Protein AF-A0A1H6C3N4-F1 (afdb_monomer)

Organism: NCBI:txid863522

InterPro domains:
  IPR036909 Cytochrome c-like domain superfamily [G3DSA:1.10.760.10] (73-131)
  IPR036909 Cytochrome c-like domain superfamily [SSF46626] (72-140)

Structure (mmCIF, N/CA/C/O backbone):
data_AF-A0A1H6C3N4-F1
#
_entry.id   AF-A0A1H6C3N4-F1
#
loop_
_atom_site.group_PDB
_atom_site.id
_atom_site.type_symbol
_atom_site.label_atom_id
_atom_site.label_alt_id
_atom_site.label_comp_id
_atom_site.label_asym_id
_atom_site.label_entity_id
_atom_site.label_seq_id
_atom_site.pdbx_PDB_ins_code
_atom_site.Cartn_x
_atom_site.Cartn_y
_atom_site.Cartn_z
_atom_site.occupancy
_atom_site.B_iso_or_equiv
_atom_site.auth_seq_id
_atom_site.auth_comp_id
_atom_site.auth_asym_id
_atom_site.auth_atom_id
_atom_site.pdbx_PDB_model_num
ATOM 1 N N . MET A 1 1 ? 7.070 -5.146 20.788 1.00 40.03 1 MET A N 1
ATOM 2 C CA . MET A 1 1 ? 7.393 -5.231 19.347 1.00 40.03 1 MET A CA 1
ATOM 3 C C . MET A 1 1 ? 7.767 -3.827 18.900 1.00 40.03 1 MET A C 1
ATOM 5 O O . MET A 1 1 ? 6.928 -2.944 18.976 1.00 40.03 1 MET A O 1
ATOM 9 N N . ILE A 1 2 ? 9.051 -3.575 18.638 1.00 41.38 2 ILE A N 1
ATOM 10 C CA . ILE A 1 2 ? 9.608 -2.220 18.493 1.00 41.38 2 ILE A CA 1
ATOM 11 C C . ILE A 1 2 ? 9.847 -1.958 17.007 1.00 41.38 2 ILE A C 1
ATOM 13 O O . ILE A 1 2 ? 10.614 -2.680 16.373 1.00 41.38 2 ILE A O 1
ATOM 17 N N . ASN A 1 3 ? 9.169 -0.933 16.490 1.00 44.16 3 ASN A N 1
ATOM 18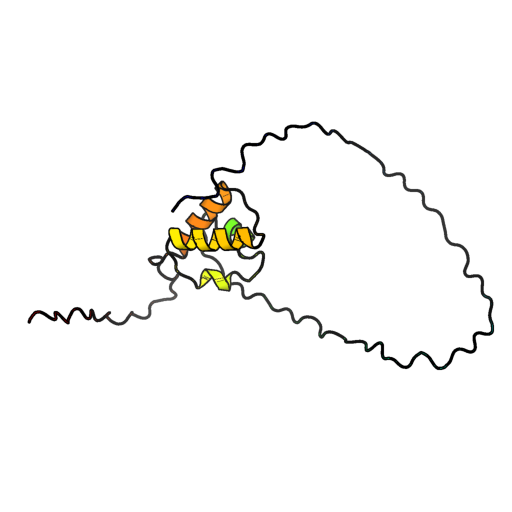 C CA . ASN A 1 3 ? 9.250 -0.428 15.125 1.00 44.16 3 ASN A CA 1
ATOM 19 C C . ASN A 1 3 ? 10.702 -0.042 14.773 1.00 44.16 3 ASN A C 1
ATOM 21 O O . ASN A 1 3 ? 11.200 0.996 15.215 1.00 44.16 3 ASN A O 1
ATOM 25 N N . ARG A 1 4 ? 11.399 -0.902 14.020 1.00 57.84 4 ARG A N 1
ATOM 26 C CA . ARG A 1 4 ? 12.822 -0.750 13.652 1.00 57.84 4 ARG A CA 1
ATOM 27 C C . ARG A 1 4 ? 13.078 0.418 12.686 1.00 57.84 4 ARG A C 1
ATOM 29 O O . ARG A 1 4 ? 14.233 0.790 12.513 1.00 57.84 4 ARG A O 1
ATOM 36 N N . TYR A 1 5 ? 12.036 1.038 12.133 1.00 52.28 5 TYR A N 1
ATOM 37 C CA . TYR A 1 5 ? 12.156 2.125 11.154 1.00 52.28 5 TYR A CA 1
ATOM 38 C C . TYR A 1 5 ? 12.382 3.517 11.771 1.00 52.28 5 TYR A C 1
ATOM 40 O O . TYR A 1 5 ? 12.749 4.450 11.071 1.00 52.28 5 TYR A O 1
ATOM 48 N N . LYS A 1 6 ? 12.255 3.682 13.097 1.00 49.53 6 LYS A N 1
ATOM 49 C CA . LYS A 1 6 ? 12.344 5.008 13.743 1.00 49.53 6 LYS A CA 1
ATOM 50 C C . LYS A 1 6 ? 13.766 5.555 13.980 1.00 49.53 6 LYS A C 1
ATOM 52 O O . LYS A 1 6 ? 13.889 6.648 14.526 1.00 49.53 6 LYS A O 1
ATOM 57 N N . VAL A 1 7 ? 14.832 4.817 13.645 1.00 45.50 7 VAL A N 1
ATOM 58 C CA . VAL A 1 7 ? 16.215 5.161 14.067 1.00 45.50 7 VAL A CA 1
ATOM 59 C C . VAL A 1 7 ? 17.175 5.473 12.910 1.00 45.50 7 VAL A C 1
ATOM 61 O O . VAL A 1 7 ? 18.237 6.040 13.148 1.00 45.50 7 VAL A O 1
ATOM 64 N N . VAL A 1 8 ? 16.819 5.210 11.651 1.00 52.50 8 VAL A N 1
ATOM 65 C CA . VAL A 1 8 ? 17.712 5.484 10.511 1.00 52.50 8 VAL A CA 1
ATOM 66 C C . VAL A 1 8 ? 17.022 6.455 9.562 1.00 52.50 8 VAL A C 1
ATOM 68 O O . VAL A 1 8 ? 16.189 6.042 8.770 1.00 52.50 8 VAL A O 1
ATOM 71 N N . GLY A 1 9 ? 17.341 7.750 9.654 1.00 43.03 9 GLY A N 1
ATOM 72 C CA . GLY A 1 9 ? 16.836 8.703 8.658 1.00 43.03 9 GLY A CA 1
ATOM 73 C C . GLY A 1 9 ? 16.876 10.195 8.982 1.00 43.03 9 GLY A C 1
ATOM 74 O O . GLY A 1 9 ? 16.501 10.990 8.134 1.00 43.03 9 GLY A O 1
ATOM 75 N N . ARG A 1 10 ? 17.353 10.636 10.156 1.00 55.56 10 ARG A N 1
ATOM 76 C CA . ARG A 1 10 ? 17.826 12.027 10.313 1.00 55.56 10 ARG A CA 1
ATOM 77 C C . ARG A 1 10 ? 19.292 12.077 9.922 1.00 55.56 10 ARG A C 1
ATOM 79 O O . ARG A 1 10 ? 20.163 12.004 10.781 1.00 55.56 10 ARG A O 1
ATOM 86 N N . MET A 1 11 ? 19.568 12.210 8.630 1.00 45.31 11 MET A N 1
ATOM 87 C CA . MET A 1 11 ? 20.885 12.655 8.197 1.00 45.31 11 MET A CA 1
ATOM 88 C C . MET A 1 11 ? 20.743 13.641 7.049 1.00 45.31 11 MET A C 1
ATOM 90 O O . MET A 1 11 ? 20.332 13.306 5.943 1.00 45.31 11 MET A O 1
ATOM 94 N N . LEU A 1 12 ? 21.041 14.893 7.394 1.00 54.44 12 LEU A N 1
ATOM 95 C CA . LEU A 1 12 ? 21.236 15.994 6.475 1.00 54.44 12 LEU A CA 1
ATOM 96 C C . LEU A 1 12 ? 22.195 15.564 5.359 1.00 54.44 12 LEU A C 1
ATOM 98 O O . LEU A 1 12 ? 23.342 15.231 5.639 1.00 54.44 12 LEU A O 1
ATOM 102 N N . PHE A 1 13 ? 21.762 15.694 4.111 1.00 42.09 13 PHE A N 1
ATOM 103 C CA . PHE A 1 13 ? 22.661 15.878 2.976 1.00 42.09 13 PHE A CA 1
ATOM 104 C C . PHE A 1 13 ? 22.184 17.086 2.173 1.00 42.09 13 PHE A C 1
ATOM 106 O O . PHE A 1 13 ? 21.644 16.982 1.080 1.00 42.09 13 PHE A O 1
ATOM 113 N N . ALA A 1 14 ? 22.379 18.264 2.763 1.00 49.44 14 ALA A N 1
ATOM 114 C CA . ALA A 1 14 ? 22.529 19.491 2.002 1.00 49.44 14 ALA A CA 1
ATOM 115 C C . ALA A 1 14 ? 24.022 19.630 1.684 1.00 49.44 14 ALA A C 1
ATOM 117 O O . ALA A 1 14 ? 24.789 20.146 2.493 1.00 49.44 14 ALA A O 1
ATOM 118 N N . VAL A 1 15 ? 24.443 19.118 0.528 1.00 51.94 15 VAL A N 1
ATOM 119 C CA . VAL A 1 15 ? 25.744 19.445 -0.059 1.00 51.94 15 VAL A CA 1
ATOM 120 C C . VAL A 1 15 ? 25.514 19.858 -1.502 1.00 51.94 15 VAL A C 1
ATOM 122 O O . VAL A 1 15 ? 24.821 19.196 -2.270 1.00 51.94 15 VAL A O 1
ATOM 125 N N . ALA A 1 16 ? 26.073 21.023 -1.797 1.00 45.34 16 ALA A N 1
ATOM 126 C CA . ALA A 1 16 ? 26.060 21.733 -3.054 1.00 45.34 16 ALA A CA 1
ATOM 127 C C . ALA A 1 16 ? 26.510 20.877 -4.246 1.00 45.34 16 ALA A C 1
ATOM 129 O O . ALA A 1 16 ? 27.370 20.008 -4.121 1.00 45.34 16 ALA A O 1
ATOM 130 N N . GLY A 1 17 ? 25.986 21.198 -5.427 1.00 45.56 17 GLY A N 1
ATOM 131 C CA . GLY A 1 17 ? 26.399 20.541 -6.660 1.00 45.56 17 GLY A CA 1
ATOM 132 C C . GLY A 1 17 ? 25.721 21.107 -7.895 1.00 45.56 17 GLY A C 1
ATOM 133 O O . GLY A 1 17 ? 25.099 20.369 -8.648 1.00 45.56 17 GLY A O 1
ATOM 134 N N . VAL A 1 18 ? 25.829 22.421 -8.107 1.00 52.62 18 VAL A N 1
ATOM 135 C CA . VAL A 1 18 ? 25.638 23.012 -9.436 1.00 52.62 18 VAL A CA 1
ATOM 136 C C . VAL A 1 18 ? 26.670 22.367 -10.364 1.00 52.62 18 VAL A C 1
ATOM 138 O O . VAL A 1 18 ? 27.852 22.685 -10.303 1.00 52.62 18 VAL A O 1
ATOM 141 N N . CYS A 1 19 ? 26.227 21.441 -11.209 1.00 46.31 19 CYS A N 1
ATOM 142 C CA . CYS A 1 19 ? 27.001 20.935 -12.337 1.00 46.31 19 CYS A CA 1
ATOM 143 C C . CYS A 1 19 ? 26.172 21.134 -13.610 1.00 46.31 19 CYS A C 1
ATOM 145 O O . CYS A 1 19 ? 25.654 20.199 -14.214 1.00 46.31 19 CYS A O 1
ATOM 147 N N . LEU A 1 20 ? 25.997 22.405 -13.981 1.00 55.38 20 LEU A N 1
ATOM 148 C CA . LEU A 1 20 ? 25.563 22.806 -15.316 1.00 55.38 20 LEU A CA 1
ATOM 149 C C . LEU A 1 20 ? 26.740 22.594 -16.275 1.00 55.38 20 LEU A C 1
ATOM 151 O O . LEU A 1 20 ? 27.510 23.513 -16.539 1.00 55.38 20 LEU A O 1
ATOM 155 N N . LEU A 1 21 ? 26.892 21.372 -16.784 1.00 59.69 21 LEU A N 1
ATOM 156 C CA . LEU A 1 21 ? 27.705 21.112 -17.969 1.00 59.69 21 LEU A CA 1
ATOM 157 C C . LEU A 1 21 ? 26.779 21.044 -19.180 1.00 59.69 21 LEU A C 1
ATOM 159 O O . LEU A 1 21 ? 26.223 20.008 -19.533 1.00 59.69 21 LEU A O 1
ATOM 163 N N . THR A 1 22 ? 26.609 22.199 -19.813 1.00 58.72 22 THR A N 1
ATOM 164 C CA . THR A 1 22 ? 26.102 22.319 -21.175 1.00 58.72 22 THR A CA 1
ATOM 165 C C . THR A 1 22 ? 27.141 21.764 -22.142 1.00 58.72 22 THR A C 1
ATOM 167 O O . THR A 1 22 ? 28.158 22.414 -22.377 1.00 58.72 22 THR A O 1
ATOM 170 N N . LEU A 1 23 ? 26.885 20.609 -22.750 1.00 61.22 23 LEU A N 1
ATOM 171 C CA . LEU A 1 23 ? 27.560 20.217 -23.988 1.00 61.22 23 LEU A CA 1
ATOM 172 C C . LEU A 1 23 ? 26.577 19.499 -24.921 1.00 61.22 23 LEU A C 1
ATOM 174 O O . LEU A 1 23 ? 26.321 18.309 -24.750 1.00 61.22 23 LEU A O 1
ATOM 178 N N . PRO A 1 24 ? 26.093 20.188 -25.967 1.00 56.66 24 PRO A N 1
ATOM 179 C CA . PRO A 1 24 ? 25.814 19.531 -27.227 1.00 56.66 24 PRO A CA 1
ATOM 180 C C . PRO A 1 24 ? 26.576 20.269 -28.329 1.00 56.66 24 PRO A C 1
ATOM 182 O O . PRO A 1 24 ? 26.095 21.252 -28.886 1.00 56.66 24 PRO A O 1
ATOM 185 N N . VAL A 1 25 ? 27.767 19.785 -28.671 1.00 57.59 25 VAL A N 1
ATOM 186 C CA . VAL A 1 25 ? 28.354 20.077 -29.981 1.00 57.59 25 VAL A CA 1
ATOM 187 C C . VAL A 1 25 ? 28.299 18.797 -30.793 1.00 57.59 25 VAL A C 1
ATOM 189 O O . VAL A 1 25 ? 29.063 17.855 -30.603 1.00 57.59 25 VAL A O 1
ATOM 192 N N . HIS A 1 26 ? 27.304 18.787 -31.677 1.00 48.28 26 HIS A N 1
ATOM 193 C CA . HIS A 1 26 ? 27.260 17.957 -32.863 1.00 48.28 26 HIS A CA 1
ATOM 194 C C . HIS A 1 26 ? 28.538 18.176 -33.676 1.00 48.28 26 HIS A C 1
ATOM 196 O O . HIS A 1 26 ? 28.783 19.279 -34.160 1.00 48.28 26 HIS A O 1
ATOM 202 N N . ALA A 1 27 ? 29.290 17.108 -33.908 1.00 55.09 27 ALA A N 1
ATOM 203 C CA . ALA A 1 27 ? 30.178 17.020 -35.054 1.00 55.09 27 ALA A CA 1
ATOM 204 C C . ALA A 1 27 ? 29.905 15.692 -35.762 1.00 55.09 27 ALA A C 1
ATOM 206 O O . ALA A 1 27 ? 30.340 14.623 -35.342 1.00 55.09 27 ALA A O 1
ATOM 207 N N . ALA A 1 28 ? 29.124 15.791 -36.834 1.00 53.56 28 ALA A N 1
ATOM 208 C CA . ALA A 1 28 ? 29.058 14.792 -37.880 1.00 53.56 28 ALA A CA 1
ATOM 209 C C . ALA A 1 28 ? 30.446 14.621 -38.514 1.00 53.56 28 ALA A C 1
ATOM 211 O O . ALA A 1 28 ? 31.138 15.611 -38.750 1.00 53.56 28 ALA A O 1
ATOM 212 N N . SER A 1 29 ? 30.826 13.393 -38.864 1.00 53.97 29 SER A N 1
ATOM 213 C CA . SER A 1 29 ? 31.765 13.148 -39.961 1.00 53.97 29 SER A CA 1
ATOM 214 C C . SER A 1 29 ? 31.545 11.769 -40.570 1.00 53.97 29 SER A C 1
ATOM 216 O O . SER A 1 29 ? 31.238 10.795 -39.890 1.00 53.97 29 SER A O 1
ATOM 218 N N . ALA A 1 30 ? 31.625 11.769 -41.893 1.00 54.12 30 ALA A N 1
ATOM 219 C CA . ALA A 1 30 ? 31.096 10.794 -42.818 1.00 54.12 30 ALA A CA 1
AT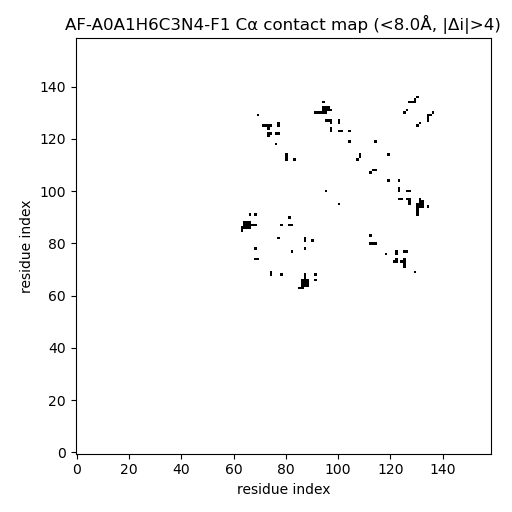OM 220 C C . ALA A 1 30 ? 31.906 9.493 -42.941 1.00 54.12 30 ALA A C 1
ATOM 222 O O . ALA A 1 30 ? 33.112 9.435 -42.724 1.00 54.12 30 ALA A O 1
ATOM 223 N N . THR A 1 31 ? 31.177 8.480 -43.407 1.00 50.19 31 THR A N 1
ATOM 224 C CA . THR A 1 31 ? 31.577 7.284 -44.157 1.00 50.19 31 THR A CA 1
ATOM 225 C C . THR A 1 31 ? 32.847 7.402 -45.003 1.00 50.19 31 THR A C 1
ATOM 227 O O . THR A 1 31 ? 32.907 8.226 -45.911 1.00 50.19 31 THR A O 1
ATOM 230 N N . THR A 1 32 ? 33.772 6.450 -44.838 1.00 46.22 32 THR A N 1
ATOM 231 C CA . THR A 1 32 ? 34.507 5.700 -45.893 1.00 46.22 32 THR A CA 1
ATOM 232 C C . THR A 1 32 ? 35.370 4.641 -45.174 1.00 46.22 32 THR A C 1
ATOM 234 O O . THR A 1 32 ? 35.789 4.874 -44.053 1.00 46.22 32 THR A O 1
ATOM 237 N N . ALA A 1 33 ? 35.687 3.438 -45.648 1.00 46.44 33 ALA A N 1
ATOM 238 C CA . ALA A 1 33 ? 35.517 2.754 -46.915 1.00 46.44 33 ALA A CA 1
ATOM 239 C C . ALA A 1 33 ? 35.525 1.235 -46.627 1.00 46.44 33 ALA A C 1
ATOM 241 O O . ALA A 1 33 ? 36.354 0.753 -45.854 1.00 46.44 33 ALA A O 1
ATOM 242 N N . SER A 1 34 ? 34.634 0.465 -47.260 1.00 54.41 34 SER A N 1
ATOM 243 C CA . SER A 1 34 ? 34.720 -1.001 -47.266 1.00 54.41 34 SER A CA 1
ATOM 244 C C . SER A 1 34 ? 35.769 -1.416 -48.301 1.00 54.41 34 SER A C 1
ATOM 246 O O . SER A 1 34 ? 35.491 -1.538 -49.493 1.00 54.41 34 SER A O 1
ATOM 248 N N . GLY A 1 35 ? 37.014 -1.532 -47.839 1.00 50.28 35 GLY A N 1
ATOM 249 C CA . GLY A 1 35 ? 38.144 -2.026 -48.616 1.00 50.28 35 GLY A CA 1
ATOM 250 C C . GLY A 1 35 ? 38.183 -3.548 -48.591 1.00 50.28 35 GLY A C 1
ATOM 251 O O . GLY A 1 35 ? 38.597 -4.157 -47.609 1.00 50.28 35 GLY A O 1
ATOM 252 N N . ALA A 1 36 ? 37.749 -4.157 -49.688 1.00 56.94 36 ALA A N 1
ATOM 253 C CA . ALA A 1 36 ? 37.872 -5.580 -49.952 1.00 56.94 36 ALA A CA 1
ATOM 254 C C . ALA A 1 36 ? 39.339 -6.043 -50.020 1.00 56.94 36 ALA A C 1
ATOM 256 O O . ALA A 1 36 ? 40.160 -5.386 -50.658 1.00 56.94 36 ALA A O 1
ATOM 257 N N . ARG A 1 37 ? 39.619 -7.228 -49.458 1.00 53.47 37 ARG A N 1
ATOM 258 C CA . ARG A 1 37 ? 40.627 -8.222 -49.898 1.00 53.47 37 ARG A CA 1
ATOM 259 C C . ARG A 1 37 ? 40.470 -9.470 -49.012 1.00 53.47 37 ARG A C 1
ATOM 261 O O . ARG A 1 37 ? 40.795 -9.428 -47.839 1.00 53.47 37 ARG A O 1
ATOM 268 N N . ARG A 1 38 ? 39.674 -10.471 -49.406 1.00 58.50 38 ARG A N 1
ATOM 269 C CA . ARG A 1 38 ? 39.993 -11.602 -50.306 1.00 58.50 38 ARG A CA 1
ATOM 270 C C . ARG A 1 38 ? 41.185 -12.445 -49.819 1.00 58.50 38 ARG A C 1
A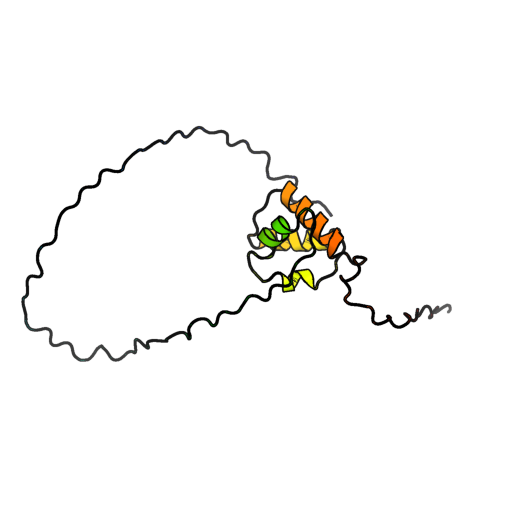TOM 272 O O . ARG A 1 38 ? 42.324 -12.049 -50.011 1.00 58.50 38 ARG A O 1
ATOM 279 N N . LEU A 1 39 ? 40.817 -13.667 -49.416 1.00 54.28 39 LEU A N 1
ATOM 280 C CA . LEU A 1 39 ? 41.455 -14.960 -49.702 1.00 54.28 39 LEU A CA 1
ATOM 281 C C . LEU A 1 39 ? 42.315 -15.601 -48.599 1.00 54.28 39 LEU A C 1
ATOM 283 O O . LEU A 1 39 ? 43.320 -15.054 -48.172 1.00 54.28 39 LEU A O 1
ATOM 287 N N . LEU A 1 40 ? 41.901 -16.841 -48.296 1.00 57.66 40 LEU A N 1
ATOM 288 C CA . LEU A 1 40 ? 42.496 -17.887 -47.460 1.00 57.66 40 LEU A CA 1
ATOM 289 C C . LEU A 1 40 ? 42.327 -17.726 -45.946 1.00 57.66 40 LEU A C 1
ATOM 291 O O . LEU A 1 40 ? 43.248 -17.319 -45.256 1.00 57.66 40 LEU A O 1
ATOM 295 N N . ASP A 1 41 ? 41.203 -18.222 -45.425 1.00 48.44 41 ASP A N 1
ATOM 296 C CA . ASP A 1 41 ? 41.267 -18.942 -44.153 1.00 48.44 41 ASP A CA 1
ATOM 297 C C . ASP A 1 41 ? 40.456 -20.242 -44.259 1.00 48.44 41 ASP A C 1
ATOM 299 O O . ASP A 1 41 ? 39.226 -20.261 -44.351 1.00 48.44 41 ASP A O 1
ATOM 303 N N . LEU A 1 42 ? 41.197 -21.340 -44.393 1.00 58.50 42 LEU A N 1
ATOM 304 C CA . LEU A 1 42 ? 40.739 -22.722 -44.496 1.00 58.50 42 LEU A CA 1
ATOM 305 C C . LEU A 1 42 ? 40.362 -23.243 -43.103 1.00 58.50 42 LEU A C 1
ATOM 307 O O . LEU A 1 42 ? 40.957 -24.189 -42.596 1.00 58.50 42 LEU A O 1
ATOM 311 N N . THR A 1 43 ? 39.340 -22.653 -42.487 1.00 56.75 43 THR A N 1
ATOM 312 C CA . THR A 1 43 ? 38.786 -23.127 -41.211 1.00 56.75 43 THR A CA 1
ATOM 313 C C . THR A 1 43 ? 37.386 -23.743 -41.382 1.00 56.75 43 THR A C 1
ATOM 315 O O . THR A 1 43 ? 36.386 -23.124 -41.020 1.00 56.75 43 THR A O 1
ATOM 318 N N . PRO A 1 44 ? 37.242 -24.994 -41.872 1.00 59.00 44 PRO A N 1
ATOM 319 C CA . PRO A 1 44 ? 36.016 -25.752 -41.676 1.00 59.00 44 PRO A CA 1
ATOM 320 C C . PRO A 1 44 ? 36.314 -26.949 -40.768 1.00 59.00 44 PRO A C 1
ATOM 322 O O . PRO A 1 44 ? 36.763 -27.965 -41.267 1.00 59.00 44 PRO A O 1
ATOM 325 N N . MET A 1 45 ? 36.096 -26.830 -39.453 1.00 57.91 45 MET A N 1
ATOM 326 C CA . MET A 1 45 ? 35.817 -27.970 -38.541 1.00 57.91 45 MET A CA 1
ATOM 327 C C . MET A 1 45 ? 35.586 -27.556 -37.066 1.00 57.91 45 MET A C 1
ATOM 329 O O . MET A 1 45 ? 35.460 -28.417 -36.205 1.00 57.91 45 MET A O 1
ATOM 333 N N . LEU A 1 46 ? 35.458 -26.260 -36.739 1.00 53.91 46 LEU A N 1
ATOM 334 C CA . LEU A 1 46 ? 35.086 -25.813 -35.381 1.00 53.91 46 LEU A CA 1
ATOM 335 C C . LEU A 1 46 ? 33.843 -24.912 -35.372 1.00 53.91 46 LEU A C 1
ATOM 337 O O . LEU A 1 46 ? 33.768 -23.907 -34.675 1.00 53.91 46 LEU A O 1
ATOM 341 N N . ARG A 1 47 ? 32.842 -25.280 -36.177 1.00 57.38 47 ARG A N 1
ATOM 342 C CA . ARG A 1 47 ? 31.509 -24.654 -36.189 1.00 57.38 47 ARG A CA 1
ATOM 343 C C . ARG A 1 47 ? 30.415 -25.714 -36.037 1.00 57.38 47 ARG A C 1
ATOM 345 O O . ARG A 1 47 ? 29.444 -25.732 -36.782 1.00 57.38 47 ARG A O 1
ATOM 352 N N . ALA A 1 48 ? 30.614 -26.630 -35.090 1.00 55.41 48 ALA A N 1
ATOM 353 C CA . ALA A 1 48 ? 29.701 -27.740 -34.809 1.00 55.41 48 ALA A CA 1
ATOM 354 C C . ALA A 1 48 ? 29.383 -27.908 -33.309 1.00 55.41 48 ALA A C 1
ATOM 356 O O . ALA A 1 48 ? 29.076 -29.006 -32.864 1.00 55.41 48 ALA A O 1
ATOM 357 N N . LEU A 1 49 ? 29.383 -26.814 -32.538 1.00 54.78 49 LEU A N 1
ATOM 358 C CA . LEU A 1 49 ? 28.577 -26.711 -31.316 1.00 54.78 49 LEU A CA 1
ATOM 359 C C . LEU A 1 49 ? 27.657 -25.483 -31.410 1.00 54.78 49 LEU A C 1
ATOM 361 O O . LEU A 1 49 ? 27.915 -24.420 -30.863 1.00 54.78 49 LEU A O 1
ATOM 365 N N . GLN A 1 50 ? 26.593 -25.658 -32.195 1.00 59.44 50 GLN A N 1
ATOM 366 C CA . GLN A 1 50 ? 25.221 -25.373 -31.762 1.00 59.44 50 GLN A CA 1
ATOM 367 C C . GLN A 1 50 ? 24.976 -24.005 -31.104 1.00 59.44 50 GLN A C 1
ATOM 369 O O . GLN A 1 50 ? 24.566 -23.910 -29.950 1.00 59.44 50 GLN A O 1
ATOM 374 N N . THR A 1 51 ? 25.085 -22.930 -31.883 1.00 51.44 51 THR A N 1
ATOM 375 C CA . THR A 1 51 ? 24.264 -21.739 -31.628 1.00 51.44 51 THR A CA 1
ATOM 376 C C . THR A 1 51 ? 22.834 -22.088 -32.037 1.00 51.44 51 THR A C 1
ATOM 378 O O . THR A 1 51 ? 22.433 -21.901 -33.183 1.00 51.44 51 THR A O 1
ATOM 381 N N . SER A 1 52 ? 22.089 -22.715 -31.130 1.00 57.59 52 SER A N 1
ATOM 382 C CA . SER A 1 52 ? 20.659 -22.934 -31.324 1.00 57.59 52 SER A CA 1
ATOM 383 C C . SER A 1 52 ? 19.974 -21.566 -31.247 1.00 57.59 52 SER A C 1
ATOM 385 O O . SER A 1 52 ? 20.127 -20.895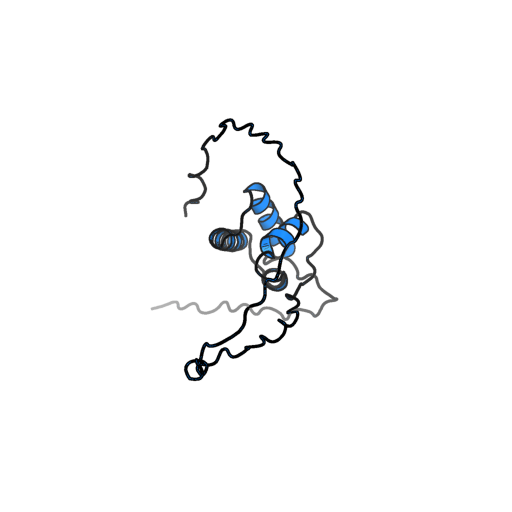 -30.222 1.00 57.59 52 SER A O 1
ATOM 387 N N . PRO A 1 53 ? 19.242 -21.099 -32.275 1.00 53.44 53 PRO A N 1
ATOM 388 C CA . PRO A 1 53 ? 18.335 -19.987 -32.086 1.00 53.44 53 PRO A CA 1
ATOM 389 C C . PRO A 1 53 ? 17.177 -20.550 -31.268 1.00 53.44 53 PRO A C 1
ATOM 391 O O . PRO A 1 53 ? 16.193 -21.048 -31.814 1.00 53.44 53 PRO A O 1
ATOM 394 N N . GLN A 1 54 ? 17.302 -20.522 -29.941 1.00 54.91 54 GLN A N 1
ATOM 395 C CA . GLN A 1 54 ? 16.128 -20.600 -29.092 1.00 54.91 54 GLN A CA 1
ATOM 396 C C . GLN A 1 54 ? 15.348 -19.316 -29.368 1.00 54.91 54 GLN A C 1
ATOM 398 O O . GLN A 1 54 ? 15.560 -18.282 -28.740 1.00 54.91 54 GLN A O 1
ATOM 403 N N . ALA A 1 55 ? 14.497 -19.369 -30.391 1.00 59.44 55 ALA A N 1
ATOM 404 C CA . ALA A 1 55 ? 13.378 -18.470 -30.514 1.00 59.44 55 ALA A CA 1
ATOM 405 C C . ALA A 1 55 ? 12.544 -18.713 -29.259 1.00 59.44 55 ALA A C 1
ATOM 407 O O . ALA A 1 55 ? 11.762 -19.661 -29.188 1.00 59.44 55 ALA A O 1
ATOM 408 N N . SER A 1 56 ? 12.778 -17.898 -28.233 1.00 63.53 56 SER A N 1
ATOM 409 C CA . SER A 1 56 ? 11.795 -17.716 -27.182 1.00 63.53 56 SER A CA 1
ATOM 410 C C . SER A 1 56 ? 10.464 -17.467 -27.894 1.00 63.53 56 SER A C 1
ATOM 412 O O . SER A 1 56 ? 10.434 -16.631 -28.808 1.00 63.53 56 SER A O 1
ATOM 414 N N . PRO A 1 57 ? 9.373 -18.177 -27.553 1.00 63.78 57 PRO A N 1
ATOM 415 C CA . PRO A 1 57 ? 8.061 -17.743 -28.011 1.00 63.78 57 PRO A CA 1
ATOM 416 C C . PRO A 1 57 ? 7.940 -16.248 -27.673 1.00 63.78 57 PRO A C 1
ATOM 418 O O . PRO A 1 57 ? 8.462 -15.849 -26.622 1.00 63.78 57 PRO A O 1
ATOM 421 N N . PRO A 1 58 ? 7.327 -15.402 -28.531 1.00 55.78 58 PRO A N 1
ATOM 422 C CA . PRO A 1 58 ? 7.017 -14.043 -28.111 1.00 55.78 58 PRO A CA 1
ATOM 423 C C . PRO A 1 58 ? 6.312 -14.205 -26.777 1.00 55.78 58 PRO A C 1
ATOM 425 O O . PRO A 1 58 ? 5.360 -14.986 -26.709 1.00 55.78 58 PRO A O 1
ATOM 428 N N . ALA A 1 59 ? 6.867 -13.599 -25.721 1.00 61.84 59 ALA A N 1
ATOM 429 C CA . ALA A 1 59 ? 6.259 -13.611 -24.408 1.00 61.84 59 ALA A CA 1
ATOM 430 C C . ALA A 1 59 ? 4.808 -13.229 -24.653 1.00 61.84 59 ALA A C 1
ATOM 432 O O . ALA A 1 59 ? 4.522 -12.088 -25.026 1.00 61.84 59 ALA A O 1
ATOM 433 N N . GLY A 1 60 ? 3.921 -14.230 -24.598 1.00 48.97 60 GLY A N 1
ATOM 434 C CA . GLY A 1 60 ? 2.506 -13.999 -24.765 1.00 48.97 60 GLY A CA 1
ATOM 435 C C . GLY A 1 60 ? 2.204 -12.893 -23.785 1.00 48.97 60 GLY A C 1
ATOM 436 O O . GLY A 1 60 ? 2.730 -12.926 -22.671 1.00 48.97 60 GLY A O 1
ATOM 437 N N . ASN A 1 61 ? 1.484 -11.869 -24.229 1.00 56.31 61 ASN A N 1
ATOM 438 C CA . ASN A 1 61 ? 0.992 -10.824 -23.358 1.00 56.31 61 ASN A CA 1
ATOM 439 C C . ASN A 1 61 ? 0.198 -11.503 -22.236 1.00 56.31 61 ASN A C 1
ATOM 441 O O . ASN A 1 61 ? -1.021 -11.650 -22.330 1.00 56.31 61 ASN A O 1
ATOM 445 N N . SER A 1 62 ? 0.896 -11.926 -21.182 1.00 57.00 62 SER A N 1
ATOM 446 C CA . SER A 1 62 ? 0.359 -12.209 -19.876 1.00 57.00 62 SER A CA 1
ATOM 447 C C . SER A 1 62 ? -0.138 -10.853 -19.454 1.00 57.00 62 SER A C 1
ATOM 449 O O . SER A 1 62 ? 0.605 -10.040 -18.908 1.00 57.00 62 SER A O 1
ATOM 451 N N . LYS A 1 63 ? -1.376 -10.555 -19.851 1.00 58.09 63 LYS A N 1
ATOM 452 C CA . LYS A 1 63 ? -2.158 -9.488 -19.264 1.00 58.09 63 LYS A CA 1
ATOM 453 C C . LYS A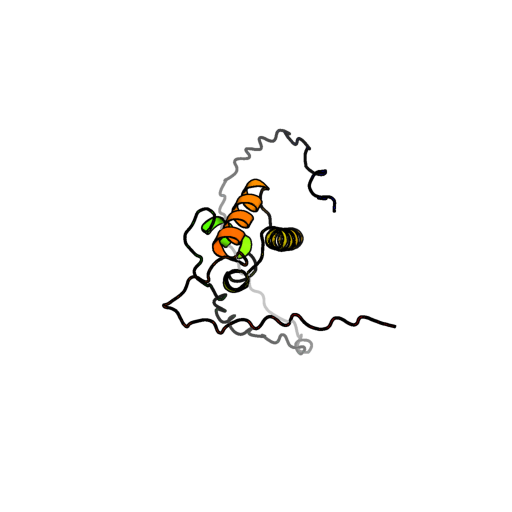 1 63 ? -2.091 -9.805 -17.783 1.00 58.09 63 LYS A C 1
ATOM 455 O O . LYS A 1 63 ? -2.746 -10.746 -17.344 1.00 58.09 63 LYS A O 1
ATOM 460 N N . THR A 1 64 ? -1.203 -9.123 -17.061 1.00 62.53 64 THR A N 1
ATOM 461 C CA . THR A 1 64 ? -1.169 -9.211 -15.610 1.00 62.53 64 THR A CA 1
ATOM 462 C C . THR A 1 64 ? -2.609 -8.950 -15.199 1.00 62.53 64 THR A C 1
ATOM 464 O O . THR A 1 64 ? -3.204 -7.957 -15.635 1.00 62.53 64 THR A O 1
ATOM 467 N N . SER A 1 65 ? -3.227 -9.928 -14.546 1.00 70.38 65 SER A N 1
ATOM 468 C CA . SER A 1 65 ? -4.651 -9.869 -14.257 1.00 70.38 65 SER A CA 1
ATOM 469 C C . SER A 1 65 ? -4.889 -8.618 -13.418 1.00 70.38 65 SER A C 1
ATOM 471 O O . SER A 1 65 ? -4.351 -8.470 -12.328 1.00 70.38 65 SER A O 1
ATOM 473 N N . ALA A 1 66 ? -5.632 -7.661 -13.960 1.00 79.00 66 ALA A N 1
ATOM 474 C CA . ALA A 1 66 ? -5.940 -6.422 -13.267 1.00 79.00 66 ALA A CA 1
ATOM 475 C C . ALA A 1 66 ? -7.414 -6.462 -12.875 1.00 79.00 66 ALA A C 1
ATOM 477 O O . ALA A 1 66 ? -8.290 -6.544 -13.736 1.00 79.00 66 ALA A O 1
ATOM 478 N N . ILE A 1 67 ? -7.681 -6.421 -11.572 1.00 85.56 67 ILE A N 1
ATOM 479 C CA . ILE A 1 67 ? -9.013 -6.119 -11.051 1.00 85.56 67 ILE A CA 1
ATOM 480 C C . ILE A 1 67 ? -9.109 -4.598 -10.917 1.00 85.56 67 ILE A C 1
ATOM 482 O O . ILE A 1 67 ? -8.158 -3.953 -10.462 1.00 85.56 67 ILE A O 1
ATOM 486 N N . ALA A 1 68 ? -10.242 -4.033 -11.340 1.00 88.88 68 ALA A N 1
ATOM 487 C CA . ALA A 1 68 ? -10.543 -2.624 -11.121 1.00 88.88 68 ALA A CA 1
ATOM 488 C C . ALA A 1 68 ? -10.621 -2.348 -9.614 1.00 88.88 68 ALA A C 1
ATOM 490 O O . ALA A 1 68 ? -11.310 -3.060 -8.882 1.00 88.88 68 ALA A O 1
ATOM 491 N N . LEU A 1 69 ? -9.878 -1.345 -9.155 1.00 94.94 69 LEU A N 1
ATOM 492 C CA . LEU A 1 69 ? -9.852 -0.966 -7.749 1.00 94.94 69 LEU A CA 1
ATOM 493 C C . LEU A 1 69 ? -11.046 -0.052 -7.430 1.00 94.94 69 LEU A C 1
ATOM 495 O O . LEU A 1 69 ? -11.437 0.722 -8.303 1.00 94.94 69 LEU A O 1
ATOM 499 N N . PRO A 1 70 ? -11.623 -0.121 -6.217 1.00 95.44 70 PRO A N 1
ATOM 500 C CA . PRO A 1 70 ? -12.660 0.813 -5.792 1.00 95.44 70 PRO A CA 1
ATOM 501 C C . PRO A 1 70 ? -12.179 2.264 -5.866 1.00 95.44 70 PRO A C 1
ATOM 503 O O . PRO A 1 70 ? -11.083 2.573 -5.397 1.00 95.44 70 PRO A O 1
ATOM 506 N N . ASP A 1 71 ? -12.996 3.157 -6.417 1.00 94.75 71 ASP A N 1
ATOM 507 C CA . ASP A 1 71 ? -12.678 4.583 -6.428 1.00 94.75 71 ASP A CA 1
ATOM 508 C C . ASP A 1 71 ? -12.536 5.118 -4.996 1.00 94.75 71 ASP A C 1
ATOM 510 O O . ASP A 1 71 ? -13.293 4.746 -4.095 1.00 94.75 71 ASP A O 1
ATOM 514 N N . GLY A 1 72 ? -11.558 5.997 -4.785 1.00 93.38 72 GLY A N 1
ATOM 515 C CA . GLY A 1 72 ? -11.308 6.596 -3.480 1.00 93.38 72 GLY A CA 1
ATOM 516 C C . GLY A 1 72 ? -9.943 7.265 -3.372 1.00 93.38 72 GLY A C 1
ATOM 517 O O . GLY A 1 72 ? -9.042 7.046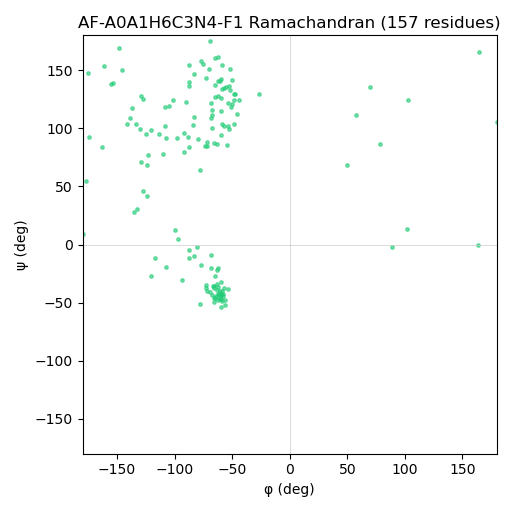 -4.191 1.00 93.38 72 GLY A O 1
ATOM 518 N N . ASP A 1 73 ? -9.789 8.077 -2.330 1.00 95.19 73 ASP A N 1
ATOM 519 C CA . ASP A 1 73 ? -8.523 8.725 -2.008 1.00 95.19 73 ASP A CA 1
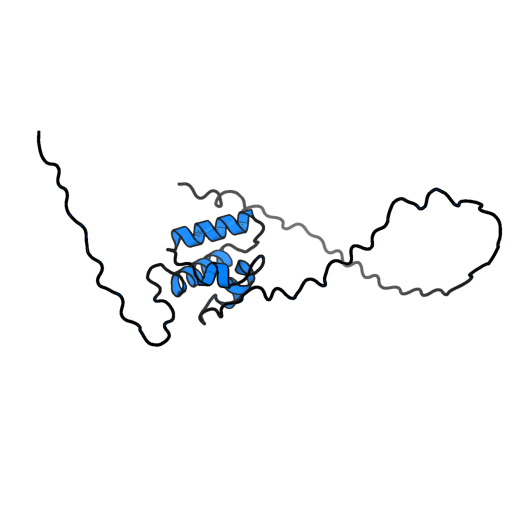ATOM 520 C C . ASP A 1 73 ? -7.440 7.671 -1.749 1.00 95.19 73 ASP A C 1
ATOM 522 O O . ASP A 1 73 ? -7.600 6.767 -0.933 1.00 95.19 73 ASP A O 1
ATOM 526 N N . GLY A 1 74 ? -6.317 7.780 -2.462 1.00 97.00 74 GLY A N 1
ATOM 527 C CA . GLY A 1 74 ? -5.213 6.820 -2.365 1.00 97.00 74 GLY A CA 1
ATOM 528 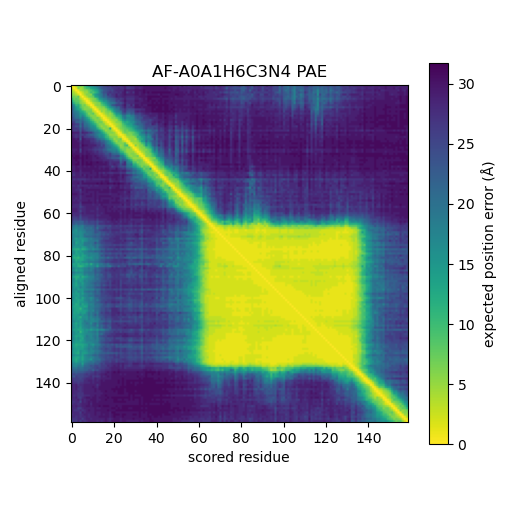C C . GLY A 1 74 ? -5.307 5.623 -3.318 1.00 97.00 74 GLY A C 1
ATOM 529 O O . GLY A 1 74 ? -4.355 4.843 -3.370 1.00 97.00 74 GLY A O 1
ATOM 530 N N . MET A 1 75 ? -6.365 5.501 -4.128 1.00 97.62 75 MET A N 1
ATOM 531 C CA . MET A 1 75 ? -6.514 4.413 -5.106 1.00 97.62 75 MET A CA 1
ATOM 532 C C . MET A 1 75 ? -5.381 4.388 -6.142 1.00 97.62 75 MET A C 1
ATOM 534 O O . MET A 1 75 ? -4.686 3.380 -6.277 1.00 97.62 75 MET A O 1
ATOM 538 N N . GLU A 1 76 ? -5.130 5.507 -6.830 1.00 98.00 76 GLU A N 1
ATOM 539 C CA . GLU A 1 76 ? -4.091 5.580 -7.871 1.00 98.00 76 GLU A CA 1
ATOM 540 C C . GLU A 1 76 ? -2.679 5.397 -7.296 1.00 98.00 76 GLU A C 1
ATOM 542 O O . GLU A 1 76 ? -1.830 4.746 -7.906 1.00 98.00 76 GLU A O 1
ATOM 547 N N . LEU A 1 77 ? -2.437 5.912 -6.086 1.00 98.25 77 LEU A N 1
ATOM 548 C CA . LEU A 1 77 ? -1.173 5.713 -5.378 1.00 98.25 77 LEU A CA 1
ATOM 549 C C . LEU A 1 77 ? -0.970 4.237 -5.007 1.00 98.25 77 LEU A C 1
ATOM 551 O O . LEU A 1 77 ? 0.093 3.678 -5.275 1.00 98.25 77 LEU A O 1
ATOM 555 N N . THR A 1 78 ? -2.004 3.589 -4.463 1.00 98.38 78 THR A N 1
ATOM 556 C CA . THR A 1 78 ? -1.991 2.156 -4.136 1.00 98.38 78 THR A CA 1
ATOM 557 C C . THR A 1 78 ? -1.746 1.320 -5.380 1.00 98.38 78 THR A C 1
ATOM 559 O O . THR A 1 78 ? -0.882 0.450 -5.375 1.00 98.38 78 THR A O 1
ATOM 562 N N . LYS A 1 79 ? -2.445 1.611 -6.482 1.00 97.44 79 LYS A N 1
ATOM 563 C CA . LYS A 1 79 ? -2.225 0.947 -7.767 1.00 97.44 79 LYS A CA 1
ATOM 564 C C . LYS A 1 79 ? -0.771 1.082 -8.206 1.00 97.44 79 LYS A C 1
ATOM 566 O O . LYS A 1 79 ? -0.128 0.071 -8.461 1.00 97.44 79 LYS A O 1
ATOM 571 N N . LYS A 1 80 ? -0.237 2.307 -8.232 1.00 97.31 80 LYS A N 1
ATOM 572 C CA . LYS A 1 80 ? 1.143 2.588 -8.646 1.00 97.31 80 LYS A CA 1
ATOM 573 C C . LYS A 1 80 ? 2.168 1.797 -7.831 1.00 97.31 80 LYS A C 1
ATOM 575 O O . LYS A 1 80 ? 3.074 1.214 -8.418 1.00 97.31 80 LYS A O 1
ATOM 580 N N . LEU A 1 81 ? 2.042 1.794 -6.504 1.00 97.75 81 LEU A N 1
ATOM 581 C CA . LEU A 1 81 ? 3.019 1.155 -5.622 1.00 97.75 81 LEU A CA 1
ATOM 582 C C . LEU A 1 81 ? 2.841 -0.368 -5.595 1.00 97.75 81 LEU A C 1
ATOM 584 O O . LEU A 1 81 ? 3.789 -1.113 -5.837 1.00 97.75 81 LEU A O 1
ATOM 588 N N . CYS A 1 82 ? 1.623 -0.855 -5.362 1.00 96.88 82 CYS A N 1
ATOM 589 C CA . CYS A 1 82 ? 1.354 -2.278 -5.162 1.00 96.88 82 CYS A CA 1
ATOM 590 C C . CYS A 1 82 ? 1.341 -3.094 -6.461 1.00 96.88 82 CYS A C 1
ATOM 592 O O . CYS A 1 82 ? 1.461 -4.316 -6.394 1.00 96.88 82 CYS A O 1
ATOM 594 N N . SER A 1 83 ? 1.212 -2.455 -7.632 1.00 95.81 83 SER A N 1
ATOM 595 C CA . SER A 1 83 ? 1.262 -3.145 -8.927 1.00 95.81 83 SER A CA 1
ATOM 596 C C . SER A 1 83 ? 2.609 -3.047 -9.650 1.00 95.81 83 SER A C 1
ATOM 598 O O . SER A 1 83 ? 2.688 -3.377 -10.834 1.00 95.81 83 SER A O 1
ATOM 600 N N . GLY A 1 84 ? 3.668 -2.587 -8.974 1.00 94.50 84 GLY A N 1
ATOM 601 C CA . GLY A 1 84 ? 5.006 -2.485 -9.569 1.00 94.50 84 GLY A CA 1
ATOM 602 C C . GLY A 1 84 ? 5.623 -3.842 -9.933 1.00 94.50 84 GLY A C 1
ATOM 603 O O . GLY A 1 84 ? 6.410 -3.924 -10.872 1.00 94.50 84 GLY A O 1
ATOM 604 N N . CYS A 1 85 ? 5.229 -4.910 -9.228 1.00 94.44 85 CYS A N 1
ATOM 605 C CA . CYS A 1 85 ? 5.814 -6.249 -9.380 1.00 94.44 85 CYS A CA 1
ATOM 606 C C . CYS A 1 85 ? 4.809 -7.338 -9.802 1.00 94.44 85 CYS A C 1
ATOM 608 O O . CYS A 1 85 ? 5.204 -8.323 -10.421 1.00 94.44 85 CYS A O 1
ATOM 610 N N . HIS A 1 86 ? 3.521 -7.195 -9.483 1.00 94.44 86 HIS A N 1
ATOM 611 C CA . HIS A 1 86 ? 2.456 -8.142 -9.843 1.00 94.44 86 HIS A CA 1
ATOM 612 C C . HIS A 1 86 ? 1.124 -7.409 -10.060 1.00 94.44 86 HIS A C 1
ATOM 614 O O . HIS A 1 86 ? 1.006 -6.229 -9.749 1.00 94.44 86 HIS A O 1
ATOM 620 N N . GLY A 1 87 ? 0.113 -8.088 -10.608 1.00 93.94 87 GLY A N 1
ATOM 621 C CA . GLY A 1 87 ? -1.199 -7.488 -10.867 1.00 93.94 87 GLY A CA 1
ATOM 622 C C . GLY A 1 87 ? -1.937 -7.019 -9.611 1.00 93.94 87 GLY A C 1
ATOM 623 O O . GLY A 1 87 ? -1.630 -7.429 -8.486 1.00 93.94 87 GLY A O 1
ATOM 624 N N . THR A 1 88 ? -2.931 -6.145 -9.813 1.00 95.75 88 THR A N 1
ATOM 625 C CA . THR A 1 88 ? -3.807 -5.674 -8.728 1.00 95.75 88 THR A CA 1
ATOM 626 C C . THR A 1 88 ? -4.720 -6.773 -8.198 1.00 95.75 88 THR A C 1
ATOM 628 O O . THR A 1 88 ? -5.197 -6.689 -7.069 1.00 95.75 88 THR A O 1
ATOM 631 N N . ASP A 1 89 ? -4.937 -7.833 -8.978 1.00 94.06 89 ASP A N 1
ATOM 632 C CA . ASP A 1 89 ? -5.730 -8.989 -8.578 1.00 94.06 89 ASP A CA 1
ATOM 633 C C . ASP A 1 89 ? -5.183 -9.693 -7.328 1.00 94.06 89 ASP A C 1
ATOM 635 O O . ASP A 1 89 ? -5.969 -10.195 -6.522 1.00 94.06 89 ASP A O 1
ATOM 639 N N . VAL A 1 90 ? -3.857 -9.683 -7.143 1.00 94.44 90 VAL A N 1
ATOM 640 C CA . VAL A 1 90 ? -3.182 -10.329 -6.011 1.00 94.44 90 VAL A CA 1
ATOM 641 C C . VAL A 1 90 ? -3.620 -9.725 -4.680 1.00 94.44 90 VAL A C 1
ATOM 643 O O . VAL A 1 90 ? -3.908 -10.469 -3.745 1.00 94.44 90 VAL A O 1
ATOM 646 N N . PHE A 1 91 ? -3.693 -8.397 -4.568 1.00 95.19 91 PHE A N 1
ATOM 647 C CA . PHE A 1 91 ? -4.088 -7.741 -3.316 1.00 95.19 91 PHE A CA 1
ATOM 648 C C . PHE A 1 91 ? -5.588 -7.443 -3.247 1.00 95.19 91 PHE A C 1
ATOM 650 O O . PHE A 1 91 ? -6.162 -7.528 -2.168 1.00 95.19 91 PHE A O 1
ATOM 657 N N . ALA A 1 92 ? -6.262 -7.191 -4.375 1.00 95.06 92 ALA A N 1
ATOM 658 C CA . ALA A 1 92 ? -7.691 -6.858 -4.382 1.00 95.06 92 ALA A CA 1
ATOM 659 C C . ALA A 1 92 ? -8.595 -7.998 -3.860 1.00 95.06 92 ALA A C 1
ATOM 661 O O . ALA A 1 92 ? -9.730 -7.769 -3.428 1.00 95.06 92 ALA A O 1
ATOM 662 N N . ARG A 1 93 ? -8.100 -9.241 -3.891 1.00 93.25 93 ARG A N 1
ATOM 663 C CA . ARG A 1 93 ? -8.788 -10.434 -3.364 1.00 93.25 93 ARG A CA 1
ATOM 664 C C . ARG A 1 93 ? -8.528 -10.700 -1.884 1.00 93.25 93 ARG A C 1
ATOM 666 O O . ARG A 1 93 ? -9.190 -11.555 -1.308 1.00 93.25 93 ARG A O 1
ATOM 673 N N . GLN A 1 94 ? -7.567 -10.010 -1.284 1.00 94.75 94 GLN A N 1
ATOM 674 C CA . GLN A 1 94 ? -7.213 -10.200 0.116 1.00 94.75 94 GLN A CA 1
ATOM 675 C C . GLN A 1 94 ? -8.074 -9.310 1.011 1.00 94.75 94 GLN A C 1
ATOM 677 O O . GLN A 1 94 ? -8.599 -8.289 0.564 1.00 94.75 94 GLN A O 1
ATOM 682 N N . ARG A 1 95 ? -8.254 -9.726 2.262 1.00 95.94 95 ARG A N 1
ATOM 683 C CA . ARG A 1 95 ? -8.965 -8.969 3.289 1.00 95.94 95 ARG A CA 1
ATOM 684 C C . ARG A 1 95 ? -8.163 -9.064 4.569 1.00 95.94 95 ARG A C 1
ATOM 686 O O . ARG A 1 95 ? -7.948 -10.170 5.047 1.00 95.94 95 ARG A O 1
ATOM 693 N N . HIS A 1 96 ? -7.697 -7.922 5.053 1.00 95.56 96 HIS A N 1
ATOM 694 C CA . HIS A 1 96 ? -6.780 -7.839 6.183 1.00 95.56 96 HIS A CA 1
ATOM 695 C C . HIS A 1 96 ? -7.075 -6.599 7.008 1.00 95.56 96 HIS A C 1
ATOM 697 O O . HIS A 1 96 ? -7.504 -5.581 6.467 1.00 95.56 96 HIS A O 1
ATOM 703 N N . ASP A 1 97 ? -6.818 -6.658 8.307 1.00 95.81 97 ASP A N 1
ATOM 704 C CA . ASP A 1 97 ? -6.849 -5.465 9.141 1.00 95.81 97 ASP A CA 1
ATOM 705 C C . ASP A 1 97 ? -5.682 -4.511 8.816 1.00 95.81 97 ASP A C 1
ATOM 707 O O . ASP A 1 97 ? -4.776 -4.793 8.021 1.00 95.81 97 ASP A O 1
ATOM 711 N N . ARG A 1 98 ? -5.687 -3.346 9.470 1.00 95.38 98 ARG A N 1
ATOM 712 C CA . ARG A 1 98 ? -4.637 -2.338 9.298 1.00 95.38 98 ARG A CA 1
ATOM 713 C C . ARG A 1 98 ? -3.246 -2.870 9.643 1.00 95.38 98 ARG A C 1
ATOM 715 O O . ARG A 1 98 ? -2.271 -2.520 8.978 1.00 95.38 98 ARG A O 1
ATOM 722 N N . ALA A 1 99 ? -3.136 -3.665 10.704 1.00 95.75 99 ALA A N 1
ATOM 723 C CA . ALA A 1 99 ? -1.849 -4.140 11.192 1.00 95.75 99 ALA A CA 1
ATOM 724 C C . ALA A 1 99 ? -1.213 -5.108 10.191 1.00 95.75 99 ALA A C 1
ATOM 726 O O . ALA A 1 99 ? -0.027 -4.988 9.883 1.00 95.75 99 ALA A O 1
ATOM 727 N N . HIS A 1 100 ? -2.004 -6.019 9.638 1.00 97.19 100 HIS A N 1
ATOM 728 C CA . HIS A 1 100 ? -1.548 -6.992 8.664 1.00 97.19 100 HIS A CA 1
ATOM 729 C C . HIS A 1 100 ? -1.278 -6.350 7.295 1.00 97.19 100 HIS A C 1
ATOM 731 O O . HIS A 1 100 ? -0.284 -6.687 6.651 1.00 97.19 100 HIS A O 1
ATOM 737 N N . TRP A 1 101 ? -2.055 -5.342 6.877 1.00 98.25 101 TRP A N 1
ATOM 738 C CA . TRP A 1 101 ? -1.706 -4.553 5.689 1.00 98.25 101 TRP A CA 1
ATOM 739 C C . TRP A 1 101 ? -0.352 -3.854 5.822 1.00 98.25 101 TRP A C 1
ATOM 741 O O . TRP A 1 101 ? 0.454 -3.922 4.895 1.00 98.25 101 TRP A O 1
ATOM 751 N N . ASN A 1 102 ? -0.057 -3.259 6.981 1.00 98.06 102 ASN A N 1
ATOM 752 C CA . ASN A 1 102 ? 1.259 -2.670 7.238 1.00 98.06 102 ASN A CA 1
ATOM 753 C C . ASN A 1 102 ? 2.378 -3.722 7.146 1.00 98.06 102 ASN A C 1
ATOM 755 O O . ASN A 1 102 ? 3.414 -3.458 6.548 1.00 98.06 102 ASN A O 1
ATOM 759 N N . GLN A 1 103 ? 2.163 -4.939 7.658 1.00 98.38 103 GLN A N 1
ATOM 760 C CA . GLN A 1 103 ? 3.145 -6.026 7.533 1.00 98.38 103 GLN A CA 1
ATOM 761 C C . GLN A 1 103 ? 3.398 -6.429 6.073 1.00 98.38 103 GLN A C 1
ATOM 763 O O . GLN A 1 103 ? 4.538 -6.704 5.691 1.00 98.38 103 GLN A O 1
ATOM 768 N N . ILE A 1 104 ? 2.351 -6.465 5.246 1.00 98.19 104 ILE A N 1
ATOM 769 C CA . ILE A 1 104 ? 2.480 -6.741 3.811 1.00 98.19 104 ILE A CA 1
ATOM 770 C C . ILE A 1 104 ? 3.268 -5.623 3.125 1.00 98.19 104 ILE A C 1
ATOM 772 O O . ILE A 1 104 ? 4.181 -5.915 2.353 1.00 98.19 104 ILE A O 1
ATOM 776 N N . ILE A 1 105 ? 2.941 -4.364 3.417 1.00 98.25 105 ILE A N 1
ATOM 777 C CA . ILE A 1 105 ? 3.639 -3.191 2.883 1.00 98.25 105 ILE A CA 1
ATOM 778 C C . ILE A 1 105 ? 5.124 -3.235 3.261 1.00 98.25 105 ILE A C 1
ATOM 780 O O . ILE A 1 105 ? 5.974 -3.152 2.378 1.00 98.25 105 ILE A O 1
ATOM 784 N N . ASP A 1 106 ? 5.447 -3.478 4.532 1.00 98.19 106 ASP A N 1
ATOM 785 C CA . ASP A 1 106 ? 6.825 -3.615 5.017 1.00 98.19 106 ASP A CA 1
ATOM 786 C C . ASP A 1 106 ? 7.579 -4.733 4.282 1.00 98.19 106 ASP A C 1
ATOM 788 O O . ASP A 1 106 ? 8.732 -4.576 3.869 1.00 98.19 106 ASP A O 1
ATOM 792 N N . ASN A 1 107 ? 6.918 -5.873 4.067 1.00 98.00 107 ASN A N 1
ATOM 793 C CA . ASN A 1 107 ? 7.479 -6.974 3.293 1.00 98.00 107 ASN A CA 1
ATOM 794 C C . ASN A 1 107 ? 7.745 -6.558 1.835 1.00 98.00 107 ASN A C 1
ATOM 796 O O . ASN A 1 107 ? 8.753 -6.974 1.264 1.00 98.00 107 ASN A O 1
ATOM 800 N N . MET A 1 108 ? 6.897 -5.724 1.228 1.00 98.12 108 MET A N 1
ATOM 801 C CA . MET A 1 108 ? 7.132 -5.217 -0.128 1.00 98.12 108 MET A CA 1
ATOM 802 C C . MET A 1 108 ? 8.256 -4.177 -0.175 1.00 98.12 108 MET A C 1
ATOM 804 O O . MET A 1 108 ? 9.075 -4.234 -1.093 1.00 98.12 108 MET A O 1
ATOM 808 N N . MET A 1 109 ? 8.378 -3.307 0.834 1.00 97.94 109 MET A N 1
ATOM 809 C CA . MET A 1 109 ? 9.522 -2.395 0.981 1.00 97.94 109 MET A CA 1
ATOM 810 C C . MET A 1 109 ? 10.835 -3.184 1.053 1.00 97.94 109 MET A C 1
ATOM 812 O O . MET A 1 109 ? 11.781 -2.903 0.321 1.00 97.94 109 MET A O 1
ATOM 816 N N . SER A 1 110 ? 10.867 -4.276 1.829 1.00 97.50 110 SER A N 1
ATOM 817 C CA . SER A 1 110 ? 12.040 -5.165 1.911 1.00 97.50 110 SER A CA 1
ATOM 818 C C . SER A 1 110 ? 12.411 -5.845 0.581 1.00 97.50 110 SER A C 1
ATOM 820 O O . SER A 1 110 ? 13.545 -6.290 0.404 1.00 97.50 110 SER A O 1
ATOM 822 N N . LYS A 1 111 ? 11.464 -5.918 -0.363 1.00 96.50 111 LYS A N 1
ATOM 823 C CA . LYS A 1 111 ? 11.630 -6.498 -1.704 1.00 96.50 111 LYS A CA 1
ATOM 824 C C . LYS A 1 111 ? 11.919 -5.449 -2.782 1.00 96.50 111 LYS A C 1
ATOM 826 O O . LYS A 1 111 ? 12.014 -5.814 -3.952 1.00 96.50 111 LYS A O 1
ATOM 831 N N . GLY A 1 112 ? 12.084 -4.182 -2.401 1.00 96.25 112 GLY A N 1
ATOM 832 C CA . GLY A 1 112 ? 12.464 -3.098 -3.306 1.00 96.25 112 GLY A CA 1
ATOM 833 C C . GLY A 1 112 ? 11.320 -2.182 -3.739 1.00 96.25 112 GLY A C 1
ATOM 834 O O . GLY A 1 112 ? 11.509 -1.413 -4.678 1.00 96.25 112 GLY A O 1
ATOM 835 N N . MET A 1 113 ? 10.152 -2.235 -3.087 1.00 96.62 113 MET A N 1
ATOM 836 C CA . MET A 1 113 ? 9.213 -1.109 -3.145 1.00 96.62 113 MET A CA 1
ATOM 837 C C . MET A 1 113 ? 9.866 0.104 -2.465 1.00 96.62 113 MET A C 1
ATOM 839 O O . MET A 1 113 ? 10.487 -0.044 -1.415 1.00 96.62 113 MET A O 1
ATOM 843 N N . ASP A 1 114 ? 9.732 1.282 -3.068 1.00 95.75 114 ASP A N 1
ATOM 844 C CA . ASP A 1 114 ? 10.239 2.546 -2.532 1.00 95.75 114 ASP A CA 1
ATOM 845 C C . ASP A 1 114 ? 9.102 3.572 -2.494 1.00 95.75 114 ASP A C 1
ATOM 847 O O . ASP A 1 114 ? 8.416 3.794 -3.498 1.00 95.75 114 ASP A O 1
ATOM 851 N N . ALA A 1 115 ? 8.864 4.147 -1.319 1.00 96.25 115 ALA A N 1
ATOM 852 C CA . ALA A 1 115 ? 7.792 5.096 -1.051 1.00 96.25 115 ALA A CA 1
ATOM 853 C C . ALA A 1 115 ? 8.095 5.886 0.229 1.00 96.25 115 ALA A C 1
ATOM 855 O O . ALA A 1 115 ? 8.795 5.407 1.120 1.00 96.25 115 ALA A O 1
ATOM 856 N N . SER A 1 116 ? 7.548 7.099 0.320 1.00 98.06 116 SER A N 1
ATOM 857 C CA . SER A 1 116 ? 7.648 7.924 1.527 1.00 98.06 116 SER A CA 1
ATOM 858 C C . SER A 1 116 ? 6.708 7.430 2.632 1.00 98.06 116 SER A C 1
ATOM 860 O O . SER A 1 116 ? 5.667 6.850 2.332 1.00 98.06 116 SER A O 1
ATOM 862 N N . ASP A 1 117 ? 7.014 7.722 3.900 1.00 96.12 117 ASP A N 1
ATOM 863 C CA . ASP A 1 117 ? 6.152 7.360 5.041 1.00 96.12 117 ASP A CA 1
ATOM 864 C C . ASP A 1 117 ? 4.704 7.867 4.868 1.00 96.12 117 ASP A C 1
ATOM 866 O O . ASP A 1 117 ? 3.750 7.146 5.165 1.00 96.12 117 ASP A O 1
ATOM 870 N N . ASP A 1 118 ? 4.530 9.074 4.320 1.00 97.88 118 ASP A N 1
ATOM 871 C CA . ASP A 1 118 ? 3.212 9.659 4.043 1.00 97.88 118 ASP A CA 1
ATOM 872 C C . ASP A 1 118 ? 2.452 8.890 2.950 1.00 97.88 118 ASP A C 1
ATOM 874 O O . ASP A 1 118 ? 1.226 8.763 3.004 1.00 97.88 118 ASP A O 1
ATOM 878 N N . ASP A 1 119 ? 3.162 8.376 1.944 1.00 98.38 119 ASP A N 1
ATOM 879 C CA . ASP A 1 119 ? 2.561 7.549 0.900 1.00 98.38 119 ASP A CA 1
ATOM 880 C C . ASP A 1 119 ? 2.184 6.168 1.442 1.00 98.38 119 ASP A C 1
ATOM 882 O O . ASP A 1 119 ? 1.100 5.670 1.137 1.00 98.38 119 ASP A O 1
ATOM 886 N N . LEU A 1 120 ? 3.031 5.576 2.289 1.00 98.31 120 LEU A N 1
ATOM 887 C CA . LEU A 1 120 ? 2.752 4.300 2.950 1.00 98.31 120 LEU A CA 1
ATOM 888 C C . LEU A 1 120 ? 1.510 4.394 3.846 1.00 98.31 120 LEU A C 1
ATOM 890 O O . LEU A 1 120 ? 0.648 3.516 3.798 1.00 98.31 120 LEU A O 1
ATOM 894 N N . GLU A 1 121 ? 1.365 5.486 4.598 1.00 98.44 121 GLU A N 1
ATOM 895 C CA . GLU A 1 121 ? 0.190 5.757 5.433 1.00 98.44 121 GLU A CA 1
ATOM 896 C C . GLU A 1 121 ? -1.096 5.886 4.597 1.00 98.44 121 GLU A C 1
ATOM 898 O O . GLU A 1 121 ? -2.139 5.319 4.946 1.00 98.44 121 GLU A O 1
ATOM 903 N N . LYS A 1 122 ? -1.030 6.579 3.452 1.00 98.50 122 LYS A N 1
ATOM 904 C CA . LYS A 1 122 ? -2.160 6.691 2.514 1.00 98.50 122 LYS A CA 1
ATOM 905 C C . LYS A 1 122 ? -2.537 5.343 1.909 1.00 98.50 122 LYS A C 1
ATOM 907 O O . LYS A 1 122 ? -3.721 5.015 1.862 1.00 98.50 122 LYS A O 1
ATOM 912 N N . VAL A 1 123 ? -1.553 4.551 1.483 1.00 98.50 123 VAL A N 1
ATOM 913 C CA . VAL A 1 123 ? -1.786 3.207 0.932 1.00 98.50 123 VAL A CA 1
ATOM 914 C C . VAL A 1 123 ? -2.411 2.295 1.979 1.00 98.50 123 VAL A C 1
ATOM 916 O O . VAL A 1 123 ? -3.425 1.658 1.706 1.00 98.50 123 VAL A O 1
ATOM 919 N N . ALA A 1 124 ? -1.871 2.263 3.195 1.00 98.25 124 ALA A N 1
ATOM 920 C CA . ALA A 1 124 ? -2.417 1.440 4.266 1.00 98.25 124 ALA A CA 1
ATOM 921 C C . ALA A 1 124 ? -3.847 1.864 4.651 1.00 98.25 124 ALA A C 1
ATOM 923 O O . ALA A 1 124 ? -4.686 1.018 4.972 1.00 98.25 124 ALA A O 1
ATOM 924 N N . THR A 1 125 ? -4.153 3.163 4.574 1.00 98.19 125 THR A N 1
ATOM 925 C CA . THR A 1 125 ? -5.506 3.696 4.795 1.00 98.19 125 THR A CA 1
ATOM 926 C C . THR A 1 125 ? -6.470 3.233 3.719 1.00 98.19 125 THR A C 1
ATOM 928 O O . THR A 1 125 ? -7.513 2.671 4.047 1.00 98.19 125 THR A O 1
ATOM 931 N N . TYR A 1 126 ? -6.097 3.380 2.450 1.00 98.19 126 TYR A N 1
ATOM 932 C CA . TYR A 1 126 ? -6.901 2.912 1.328 1.00 98.19 126 TYR A CA 1
ATOM 933 C C . TYR A 1 126 ? -7.121 1.389 1.377 1.00 98.19 126 TYR A C 1
ATOM 935 O O . TYR A 1 126 ? -8.254 0.916 1.275 1.00 98.19 126 TYR A O 1
ATOM 943 N N . LEU A 1 127 ? -6.060 0.611 1.616 1.00 97.75 127 LEU A N 1
ATOM 944 C CA . LEU A 1 127 ? -6.150 -0.846 1.717 1.00 97.75 127 LEU A CA 1
ATOM 945 C C . LEU A 1 127 ? -7.085 -1.287 2.845 1.00 97.75 127 LEU A C 1
ATOM 947 O O . LEU A 1 127 ? -7.917 -2.163 2.643 1.00 97.75 127 LEU A O 1
ATOM 951 N N . THR A 1 128 ? -7.016 -0.637 4.005 1.00 97.06 128 THR A N 1
ATOM 952 C CA . THR A 1 128 ? -7.900 -0.960 5.134 1.00 97.06 128 THR A CA 1
ATOM 953 C C . THR A 1 128 ? -9.349 -0.556 4.856 1.00 97.06 128 THR A C 1
ATOM 955 O O . THR A 1 128 ? -10.265 -1.313 5.163 1.00 97.06 128 THR A O 1
ATOM 958 N N . ALA A 1 129 ? -9.578 0.612 4.250 1.00 96.25 129 ALA A N 1
ATOM 959 C CA . ALA A 1 129 ? -10.925 1.110 3.975 1.00 96.25 129 ALA A CA 1
ATOM 960 C C . ALA A 1 129 ? -11.684 0.242 2.956 1.00 96.25 129 ALA A C 1
ATOM 962 O O . ALA A 1 129 ? -12.885 0.024 3.099 1.00 96.25 129 ALA A O 1
ATOM 963 N N . HIS A 1 130 ? -10.986 -0.267 1.938 1.00 96.19 130 HIS A N 1
ATOM 964 C CA . HIS A 1 130 ? -11.611 -0.975 0.814 1.00 96.19 130 HIS A CA 1
ATOM 965 C C . HIS A 1 130 ? -11.384 -2.493 0.826 1.00 96.19 130 HIS A C 1
ATOM 967 O O . HIS A 1 130 ? -12.128 -3.240 0.189 1.00 96.19 130 HIS A O 1
ATOM 973 N N . PHE A 1 131 ? -10.370 -2.955 1.556 1.00 95.88 131 PHE A N 1
ATOM 974 C CA . PHE A 1 131 ? -9.964 -4.356 1.660 1.00 95.88 131 PHE A CA 1
ATOM 975 C C . PHE A 1 131 ? -9.680 -4.763 3.124 1.00 95.88 131 PHE A C 1
ATOM 977 O O . PHE A 1 131 ? -8.884 -5.666 3.383 1.00 95.88 131 PHE A O 1
ATOM 984 N N . GLY A 1 132 ? -10.330 -4.098 4.083 1.00 94.25 132 GLY A N 1
ATOM 985 C CA . GLY A 1 132 ? -10.421 -4.499 5.492 1.00 94.25 132 GLY A CA 1
ATOM 986 C C . GLY A 1 132 ? -11.186 -5.810 5.694 1.00 94.25 132 GLY A C 1
ATOM 987 O O . GLY A 1 132 ? -11.975 -6.189 4.836 1.00 94.25 132 GLY A O 1
ATOM 988 N N . GLU A 1 133 ? -11.025 -6.496 6.827 1.00 88.81 133 GLU A N 1
ATOM 989 C CA . GLU A 1 133 ? -11.826 -7.698 7.154 1.00 88.81 133 GLU A CA 1
ATOM 990 C C . GLU A 1 133 ? -13.339 -7.414 7.148 1.00 88.81 133 GLU A C 1
ATOM 992 O O . GLU A 1 133 ? -14.125 -8.212 6.639 1.00 88.81 133 GLU A O 1
ATOM 997 N N . ASP A 1 134 ? -13.723 -6.226 7.619 1.00 78.06 134 ASP A N 1
ATOM 998 C CA . ASP A 1 134 ? -15.104 -5.735 7.608 1.00 78.06 134 ASP A CA 1
ATOM 999 C C . ASP A 1 134 ? -15.479 -5.007 6.309 1.00 78.06 134 ASP A C 1
ATOM 1001 O O . ASP A 1 134 ? -16.636 -4.607 6.131 1.00 78.06 134 ASP A O 1
ATOM 1005 N N . ALA A 1 135 ? -14.523 -4.812 5.391 1.00 70.06 135 ALA A N 1
ATOM 1006 C CA . ALA A 1 135 ? -14.803 -4.187 4.110 1.00 70.06 135 ALA A CA 1
ATOM 1007 C C . ALA A 1 135 ? -15.688 -5.138 3.307 1.00 70.06 135 ALA A C 1
ATOM 1009 O O . ALA A 1 135 ? -15.223 -6.125 2.723 1.00 70.06 135 ALA A O 1
ATOM 1010 N N . GLN A 1 136 ? -16.987 -4.826 3.308 1.00 55.69 136 GLN A N 1
ATOM 1011 C CA . GLN A 1 136 ? -17.984 -5.499 2.491 1.00 55.69 136 GLN A CA 1
ATOM 1012 C C . GLN A 1 136 ? -17.397 -5.667 1.084 1.00 55.69 136 GLN A C 1
ATOM 1014 O O . GLN A 1 136 ? -16.965 -4.673 0.488 1.00 55.69 136 GLN A O 1
ATOM 1019 N N . PRO A 1 137 ? -17.334 -6.897 0.538 1.00 54.31 137 PRO A N 1
ATOM 1020 C CA . PRO A 1 137 ? -17.026 -7.072 -0.869 1.00 54.31 137 PRO A CA 1
ATOM 1021 C C . PRO A 1 137 ? -17.914 -6.111 -1.655 1.00 54.31 137 PRO A C 1
ATOM 1023 O O . PRO A 1 137 ? -19.121 -6.075 -1.403 1.00 54.31 137 PRO A O 1
ATOM 1026 N N . ALA A 1 138 ? -17.337 -5.319 -2.565 1.00 56.66 138 ALA A N 1
ATOM 1027 C CA . ALA A 1 138 ? -18.132 -4.572 -3.531 1.00 56.66 138 ALA A CA 1
ATOM 1028 C C . ALA A 1 138 ? -19.040 -5.597 -4.228 1.00 56.66 138 ALA A C 1
ATOM 1030 O O . ALA A 1 138 ? -18.568 -6.429 -5.001 1.00 56.66 138 ALA A O 1
ATOM 1031 N N . THR A 1 139 ? -20.308 -5.645 -3.833 1.00 44.88 139 THR A N 1
ATOM 1032 C CA . THR A 1 139 ? -21.223 -6.734 -4.169 1.00 44.88 139 THR A CA 1
ATOM 1033 C C . THR A 1 139 ? -21.923 -6.379 -5.479 1.00 44.88 139 THR A C 1
ATOM 1035 O O . THR A 1 139 ? -22.614 -5.363 -5.537 1.00 44.88 139 THR A O 1
ATOM 1038 N N . PRO A 1 140 ? -21.834 -7.208 -6.538 1.00 57.31 140 PRO A N 1
ATOM 1039 C CA . PRO A 1 140 ? -22.978 -7.425 -7.422 1.00 57.31 140 PRO A CA 1
ATOM 1040 C C . PRO A 1 140 ? -24.151 -7.984 -6.584 1.00 57.31 140 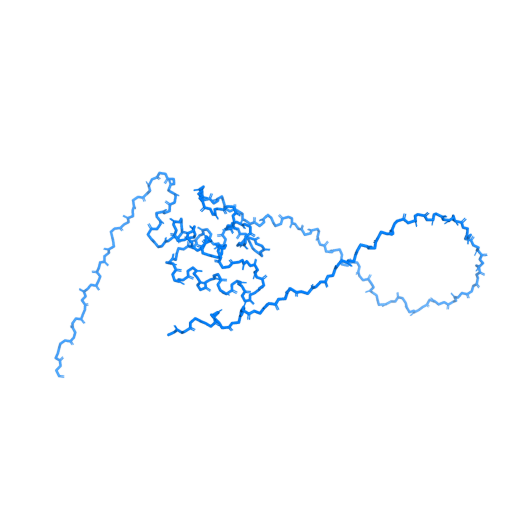PRO A C 1
ATOM 1042 O O . PRO A 1 140 ? -23.893 -8.577 -5.533 1.00 57.31 140 PRO A O 1
ATOM 1045 N N . PRO A 1 141 ? -25.425 -7.805 -6.992 1.00 43.75 141 PRO A N 1
ATOM 1046 C CA . PRO A 1 141 ? -26.588 -8.014 -6.126 1.00 43.75 141 PRO A CA 1
ATOM 1047 C C . PRO A 1 141 ? -26.593 -9.390 -5.443 1.00 43.75 141 PRO A C 1
ATOM 1049 O O . PRO A 1 141 ? -26.283 -10.416 -6.044 1.00 43.75 141 PRO A O 1
ATOM 1052 N N . ALA A 1 142 ? -26.923 -9.342 -4.153 1.00 48.34 142 ALA A N 1
ATOM 1053 C CA . ALA A 1 142 ? -26.612 -10.308 -3.111 1.00 48.34 142 ALA A CA 1
ATOM 1054 C C . ALA A 1 142 ? -27.056 -11.760 -3.365 1.00 48.34 142 ALA A C 1
ATOM 1056 O O . ALA A 1 142 ? -28.217 -12.033 -3.667 1.00 48.34 142 ALA A O 1
ATOM 1057 N N . ALA A 1 143 ? -26.152 -12.696 -3.068 1.00 51.62 143 ALA A N 1
ATOM 1058 C CA . ALA A 1 143 ? -26.504 -14.028 -2.594 1.00 51.62 143 ALA A CA 1
ATOM 1059 C C . ALA A 1 143 ? -26.300 -14.056 -1.070 1.00 51.62 143 ALA A C 1
ATOM 1061 O O . ALA A 1 143 ? -25.238 -13.693 -0.566 1.00 51.62 143 ALA A O 1
ATOM 1062 N N . THR A 1 144 ? -27.346 -14.422 -0.338 1.00 40.66 144 THR A N 1
ATOM 1063 C CA . THR A 1 144 ? -27.415 -14.434 1.129 1.00 40.66 144 THR A CA 1
ATOM 1064 C C . THR A 1 144 ? -26.335 -15.342 1.750 1.00 40.66 144 THR A C 1
ATOM 1066 O O . THR A 1 144 ? -26.190 -16.478 1.296 1.00 40.66 144 THR A O 1
ATOM 1069 N N . PRO A 1 145 ? -25.595 -14.912 2.792 1.00 53.38 145 PRO A N 1
ATOM 1070 C CA . PRO A 1 145 ? -24.664 -15.793 3.499 1.00 53.38 145 PRO A CA 1
ATOM 1071 C C . PRO A 1 145 ? -25.416 -16.816 4.382 1.00 53.38 145 PRO A C 1
ATOM 1073 O O . PRO A 1 145 ? -26.444 -16.466 4.968 1.00 53.38 145 PRO A O 1
ATOM 1076 N N . PRO A 1 146 ? -24.937 -18.073 4.513 1.00 48.66 146 PRO A N 1
ATOM 1077 C CA . PRO A 1 146 ? -25.517 -19.041 5.445 1.00 48.66 146 PRO A CA 1
ATOM 1078 C C . PRO A 1 146 ? -25.215 -18.662 6.909 1.00 48.66 146 PRO A C 1
ATOM 1080 O O . PRO A 1 146 ? -24.181 -18.045 7.181 1.00 48.66 146 PRO A O 1
ATOM 1083 N N . PRO A 1 147 ? -26.085 -19.031 7.871 1.00 49.19 147 PRO A N 1
ATOM 1084 C CA . PRO A 1 147 ? -25.881 -18.706 9.278 1.00 49.19 147 PRO A CA 1
ATOM 1085 C C . PRO A 1 147 ? -24.639 -19.415 9.832 1.00 49.19 147 PRO A C 1
ATOM 1087 O O . PRO A 1 147 ? -24.503 -20.636 9.739 1.00 49.19 147 PRO A O 1
ATOM 1090 N N . SER A 1 148 ? -23.744 -18.628 10.430 1.00 63.16 148 SER A N 1
ATOM 1091 C CA . SER A 1 148 ? -22.569 -19.117 11.150 1.00 63.16 148 SER A CA 1
ATOM 1092 C C . SER A 1 148 ? -23.018 -19.856 12.414 1.00 63.16 148 SER A C 1
ATOM 1094 O O . SER A 1 148 ? -23.635 -19.261 13.299 1.00 63.16 148 SER A O 1
ATOM 1096 N N . VAL A 1 149 ? -22.757 -21.162 12.493 1.00 51.47 149 VAL A N 1
ATOM 1097 C CA . VAL A 1 149 ? -23.018 -21.958 13.698 1.00 51.47 149 VAL A CA 1
ATOM 1098 C C . VAL A 1 149 ? -21.854 -21.805 14.678 1.00 51.47 149 VAL A C 1
ATOM 1100 O O . VAL A 1 149 ? -20.746 -22.289 14.454 1.00 51.47 149 VAL A O 1
ATOM 1103 N N . SER A 1 150 ? -22.113 -21.110 15.782 1.00 61.78 150 SER A N 1
ATOM 1104 C CA . SER A 1 150 ? -21.213 -20.993 16.928 1.00 61.78 150 SER A CA 1
ATOM 1105 C C . SER A 1 150 ? -21.070 -22.340 17.642 1.00 61.78 150 SER A C 1
ATOM 1107 O O . SER A 1 150 ? -22.000 -22.776 18.315 1.00 61.78 150 SER A O 1
ATOM 1109 N N . ASN A 1 151 ? -19.895 -22.972 17.580 1.00 49.44 151 ASN A N 1
ATOM 1110 C CA . ASN A 1 151 ? -19.572 -24.107 18.452 1.00 49.44 151 ASN A CA 1
ATOM 1111 C C . ASN A 1 151 ? -18.870 -23.626 19.727 1.00 49.44 151 ASN A C 1
ATOM 1113 O O . ASN A 1 151 ? -17.655 -23.726 19.881 1.00 49.44 151 ASN A O 1
ATOM 1117 N N . ALA A 1 152 ? -19.673 -23.132 20.667 1.00 51.84 152 ALA A N 1
ATOM 1118 C CA . ALA A 1 152 ? -19.314 -23.071 22.076 1.00 51.84 152 ALA A CA 1
ATOM 1119 C C . ALA A 1 152 ? -19.808 -24.356 22.759 1.00 51.84 152 ALA A C 1
ATOM 1121 O O . ALA A 1 152 ? -20.978 -24.450 23.117 1.00 51.84 152 ALA A O 1
ATOM 1122 N N . SER A 1 153 ? -18.939 -25.360 22.915 1.00 53.62 153 SER A N 1
ATOM 1123 C CA . SER A 1 153 ? -19.053 -26.397 23.957 1.00 53.62 153 SER A CA 1
ATOM 1124 C C . SER A 1 153 ? -17.911 -27.404 23.868 1.00 53.62 153 SER A C 1
ATOM 1126 O O . SER A 1 153 ? -17.926 -28.294 23.029 1.00 53.62 153 SER A O 1
ATOM 1128 N N . MET A 1 154 ? -16.960 -27.310 24.795 1.00 49.56 154 MET A N 1
ATOM 1129 C CA . MET A 1 154 ? -16.660 -28.438 25.681 1.00 49.56 154 MET A CA 1
ATOM 1130 C C . MET A 1 154 ? -15.854 -27.926 26.872 1.00 49.56 154 MET A C 1
ATOM 1132 O O . MET A 1 154 ? -14.629 -27.992 26.921 1.00 49.56 154 MET A O 1
ATOM 1136 N N . SER A 1 155 ? -16.597 -27.424 27.859 1.00 56.50 155 SER A N 1
ATOM 1137 C CA . SER A 1 155 ? -16.218 -27.531 29.262 1.00 56.50 155 SER A CA 1
ATOM 1138 C C . SER A 1 155 ? -15.763 -28.966 29.545 1.00 56.50 155 SER A C 1
ATOM 1140 O O . SER A 1 155 ? -16.588 -29.875 29.511 1.00 56.50 155 SER A O 1
ATOM 1142 N N . HIS A 1 156 ? -14.481 -29.181 29.832 1.00 56.66 156 HIS A N 1
ATOM 1143 C CA . HIS A 1 156 ? -14.054 -30.333 30.626 1.00 56.66 156 HIS A CA 1
ATOM 1144 C C . HIS A 1 156 ? -13.647 -29.826 32.002 1.00 56.66 156 HIS A C 1
ATOM 1146 O O . HIS A 1 156 ? -12.542 -29.356 32.253 1.00 56.66 156 HIS A O 1
ATOM 1152 N N . ILE A 1 157 ? -14.669 -29.863 32.844 1.00 61.31 157 ILE A N 1
ATOM 1153 C CA . ILE A 1 157 ? -14.682 -29.702 34.285 1.00 61.31 157 ILE A CA 1
ATOM 1154 C C . ILE A 1 157 ? -14.432 -31.099 34.868 1.00 61.31 157 ILE A C 1
ATOM 1156 O O . ILE A 1 157 ? -15.053 -32.049 34.396 1.00 61.31 157 ILE A O 1
ATOM 1160 N N . ALA A 1 158 ? -13.623 -31.177 35.929 1.00 52.12 158 ALA A N 1
ATOM 1161 C CA . ALA A 1 158 ? -13.383 -32.343 36.796 1.00 52.12 158 ALA A CA 1
ATOM 1162 C C . ALA A 1 158 ? -12.600 -33.510 36.142 1.00 52.12 158 ALA A C 1
ATOM 1164 O O . ALA A 1 158 ? -12.872 -33.910 35.019 1.00 52.12 158 ALA A O 1
ATOM 1165 N N . ARG A 1 159 ? -11.609 -34.120 36.796 1.00 54.94 159 ARG A N 1
ATOM 1166 C CA . ARG A 1 159 ? -11.460 -34.407 38.226 1.00 54.94 159 ARG A CA 1
ATOM 1167 C C . ARG A 1 159 ? -10.000 -34.712 38.559 1.00 54.94 159 ARG A C 1
ATOM 1169 O O . ARG A 1 159 ? -9.318 -35.260 37.667 1.00 54.94 159 ARG A O 1
#

Secondary structure (DSSP, 8-state):
---GGGSS------------------------------------SS--S------PPP--------PPPPPSTTHHHHHHHHTSSS-THHHHT----HHHHHHHHHHHHHTT----HHHHHHHHHHHHHHHSTT----PSSPPPPPP------------

Radius of gyration: 30.21 Å; Cα contacts (8 Å, |Δi|>4): 78; chains: 1; bounding box: 70×57×88 Å

pLDDT: mean 71.91, std 21.46, range [40.03, 98.5]

Foldseek 3Di:
DDDPPPPPDPDDDPDDDPPPDDDDDDDDDDDDDPDDDDDDDPDPDPPPPDPDPPPDPPPPPPVQDEDDADDDQLRVLLQVQVPPPGYPVVLLPAAAALVVLLVVVVVVVVVPRDDDPVSSVRNSVSCCCCRYPPNPPPDDDDDDDDDDDDPPDDDPDDD

Solvent-accessible surface area (backbone atoms only — not comparable to full-atom values): 11170 Å² total; per-residue (Å²): 139,78,77,80,74,83,78,75,78,94,68,90,79,89,72,89,76,91,74,87,77,88,78,87,78,88,75,88,82,81,93,84,79,95,79,86,80,87,87,87,82,94,77,87,84,86,86,79,80,77,85,68,84,78,72,68,71,76,78,68,84,72,69,61,55,67,54,89,73,71,88,59,79,38,38,69,59,34,48,61,62,65,40,72,85,45,37,44,41,72,60,73,75,45,61,34,49,58,71,57,42,46,52,52,50,52,54,39,40,78,72,69,52,83,79,52,73,71,54,48,54,38,31,40,48,34,46,29,67,65,27,11,71,84,30,68,71,90,69,72,89,84,79,84,81,79,85,83,80,83,85,86,80,79,87,84,73,87,133

Sequence (159 aa):
MINRYKVVGRMLFAVAGVCLLTLPVHAASATTASGARRLLDLTPMLRALQTSPQASPPAGNSKTSAIALPDGDGMELTKKLCSGCHGTDVFARQRHDRAHWNQIIDNMMSKGMDASDDDLEKVATYLTAHFGEDAQPATPPAATPPPSVSNASMSHIAR

Mean predicted aligned error: 19.58 Å